Protein 1XOF (pdb70)

Secondary structure (DSSP, 8-state):
--------HHHHHHHH--/-B---B--HHHHHHHH--

Solvent-accessible surface area: 3712 Å² total

B-factor: mean 39.92, std 8.99, range [27.45, 76.0]

Foldseek 3Di:
DAPVHPPVVVVVVVVVVD/DDPVHDPVVVVVVVVVVD

Sequence (36 aa):
YRISYDFDEAEEKLLRRDAGYRISYDFDKFKKLLRKAG

Radius of gyration: 11.05 Å; Cα contacts (8 Å, |Δi|>4): 14; chains: 2; boundi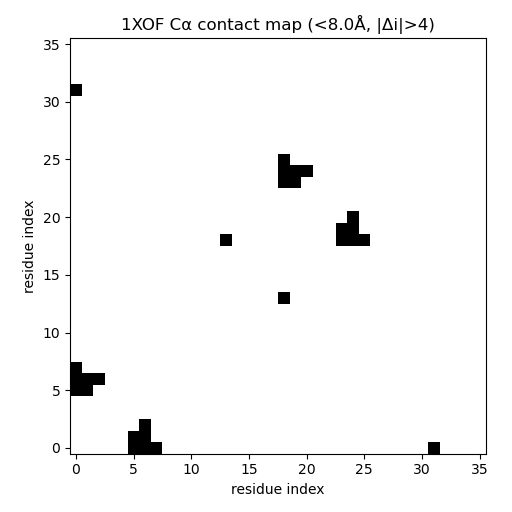ng box: 30×16×14 Å

Structure (mmCIF, N/CA/C/O backbone):
data_1XOF
#
_entry.id   1XOF
#
_cell.length_a   41.695
_cell.length_b   41.695
_cell.length_c   51.332
_cell.angle_alpha   90.00
_cell.angle_beta   90.00
_cell.angle_gamma   120.00
#
_symmetry.space_group_name_H-M   'P 31 2 1'
#
loop_
_entity.id
_entity.type
_entity.pdbx_description
1 polymer BBAhetT1
2 polymer BBAhetT1
3 water water
#
loop_
_atom_site.group_PDB
_atom_site.id
_atom_site.type_symbol
_atom_site.label_atom_id
_atom_site.label_alt_id
_atom_site.label_comp_id
_atom_site.label_asym_id
_atom_site.label_entity_id
_atom_site.label_seq_id
_atom_site.pdbx_PDB_ins_code
_atom_site.Cartn_x
_atom_site.Cartn_y
_atom_site.Cartn_z
_atom_site.occupancy
_atom_site.B_iso_or_equiv
_atom_site.auth_seq_id
_atom_site.auth_comp_id
_atom_site.auth_asym_id
_atom_site.auth_atom_id
_atom_site.pdbx_PDB_model_num
ATOM 4 N N . TYR A 1 2 ? -9.254 29.349 22.814 1.00 37.58 101 TYR A N 1
ATOM 5 C CA . TYR A 1 2 ? -9.883 30.417 22.035 1.00 36.90 101 TYR A CA 1
ATOM 6 C C . TYR A 1 2 ? -10.117 30.029 20.574 1.00 36.20 101 TYR A C 1
ATOM 7 O O . TYR A 1 2 ? -9.243 29.498 19.900 1.00 34.30 101 TYR A O 1
ATOM 16 N N . ARG A 1 3 ? -11.317 30.305 20.087 1.00 36.65 102 ARG A N 1
ATOM 17 C CA . ARG A 1 3 ? -11.662 29.964 18.715 1.00 39.00 102 ARG A CA 1
ATOM 18 C C . ARG A 1 3 ? -12.375 31.105 17.972 1.00 38.08 102 ARG A C 1
ATOM 19 O O . ARG A 1 3 ? -12.886 32.042 18.591 1.00 37.12 102 ARG A O 1
ATOM 27 N N . ILE A 1 4 ? -12.376 31.029 16.643 1.00 38.71 103 ILE A N 1
ATOM 28 C CA . ILE A 1 4 ? -13.086 31.990 15.799 1.00 40.24 103 I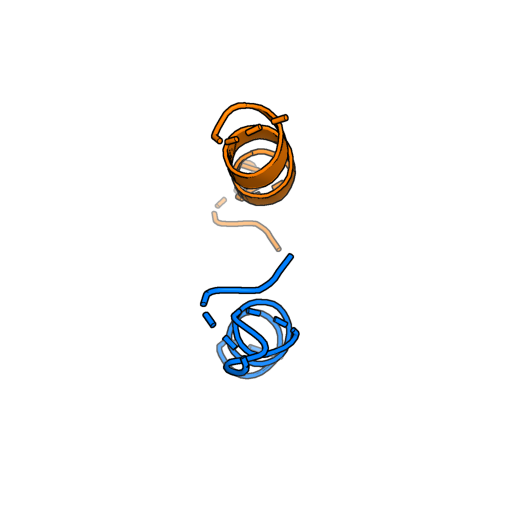LE A CA 1
ATOM 29 C C . ILE A 1 4 ? -14.148 31.076 15.186 1.00 40.82 103 ILE A C 1
ATOM 30 O O . ILE A 1 4 ? -13.870 30.295 14.271 1.00 39.62 103 ILE A O 1
ATOM 42 N N . SER A 1 6 ? -15.786 27.921 14.486 1.00 43.80 105 SER A N 1
ATOM 43 C CA . SER A 1 6 ? -15.300 26.572 14.750 1.00 43.28 105 SER A CA 1
ATOM 44 C C . SER A 1 6 ? -13.790 26.458 14.537 1.00 41.53 105 SER A C 1
ATOM 45 O O . SER A 1 6 ? -13.189 25.425 14.844 1.00 41.17 105 SER A O 1
ATOM 48 N N . TYR A 1 7 ? -13.170 27.515 14.016 1.00 40.24 106 TYR A N 1
ATOM 49 C CA . TYR A 1 7 ? -11.728 27.478 13.765 1.00 38.57 106 TYR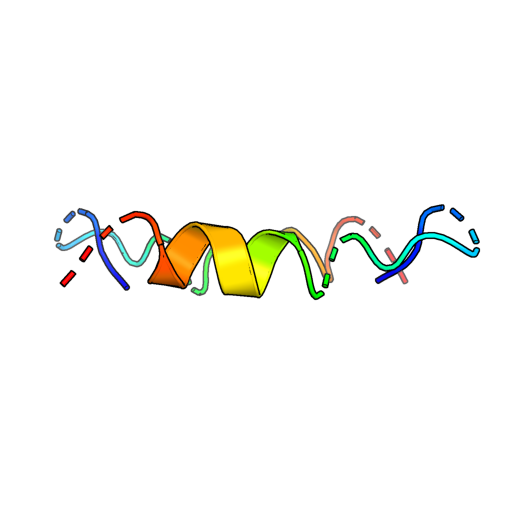 A CA 1
ATOM 50 C C . TYR A 1 7 ? -10.935 27.606 15.055 1.00 35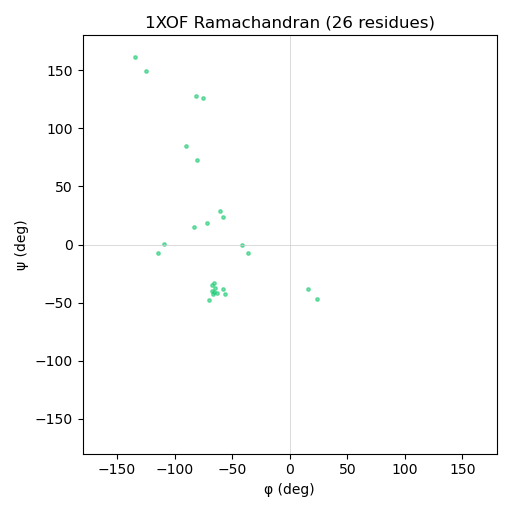.44 106 TYR A C 1
ATOM 51 O O . TYR A 1 7 ? -11.143 28.549 15.826 1.00 33.27 106 TYR A O 1
ATOM 60 N N . ASP A 1 8 ? -10.032 26.651 15.283 1.00 35.65 107 ASP A N 1
ATOM 61 C CA . ASP A 1 8 ? -9.204 26.631 16.491 1.00 36.76 107 ASP A CA 1
ATOM 62 C C . ASP A 1 8 ? -8.040 27.566 16.353 1.00 35.42 107 ASP A C 1
ATOM 63 O O . ASP A 1 8 ? -6.894 27.123 16.206 1.00 33.82 107 ASP A O 1
ATOM 68 N N . PHE A 1 9 ? -8.337 28.856 16.412 1.00 34.49 108 PHE A N 1
ATOM 69 C CA . PHE A 1 9 ? -7.317 29.870 16.274 1.00 33.21 108 PHE A CA 1
ATOM 70 C C . PHE A 1 9 ? -6.232 29.709 17.316 1.00 33.69 108 PHE A C 1
ATOM 71 O O . PHE A 1 9 ? -5.046 29.770 16.990 1.00 30.37 108 PHE A O 1
ATOM 84 N N . ASP A 1 11 ? -5.079 27.122 19.175 1.00 33.38 110 ASP A N 1
ATOM 85 C CA . ASP A 1 11 ? -4.167 26.033 18.962 1.00 34.81 110 ASP A CA 1
ATOM 86 C C . ASP A 1 11 ? -3.296 26.259 17.733 1.00 33.12 110 ASP A C 1
ATOM 87 O O . ASP A 1 11 ? -2.128 25.898 17.749 1.00 30.66 110 ASP A O 1
ATOM 92 N N . GLU A 1 12 ? -3.872 26.830 16.671 1.00 32.83 111 GLU A N 1
ATOM 93 C CA . GLU A 1 12 ? -3.114 27.085 15.446 1.00 31.46 111 GLU A CA 1
ATOM 94 C C . GLU A 1 12 ? -2.026 28.123 15.678 1.00 29.31 111 GLU A C 1
ATOM 95 O O . GLU A 1 12 ? -0.986 28.082 15.021 1.00 28.78 111 GLU A O 1
ATOM 101 N N . ALA A 1 13 ? -2.279 29.083 16.568 1.00 29.09 112 ALA A N 1
ATOM 102 C CA . ALA A 1 13 ? -1.279 30.094 16.884 1.00 29.81 112 ALA A CA 1
ATOM 103 C C . ALA A 1 13 ? -0.139 29.443 17.667 1.00 29.81 112 ALA A C 1
ATOM 104 O O . ALA A 1 13 ? 1.016 29.777 17.459 1.00 30.51 112 ALA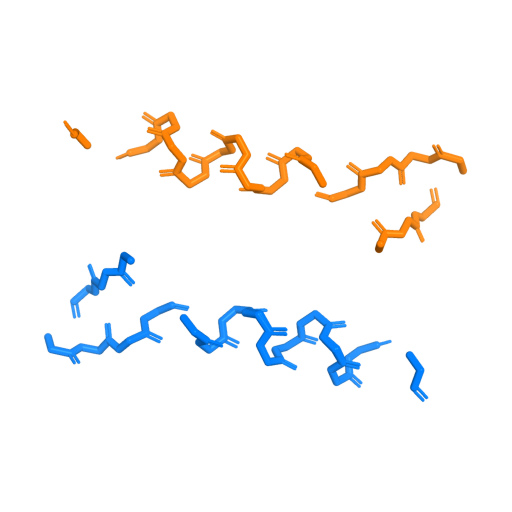 A O 1
ATOM 106 N N A GLU A 1 14 ? -0.450 28.529 18.590 0.50 30.35 113 GLU A N 1
ATOM 107 N N B GLU A 1 14 ? -0.489 28.519 18.560 0.50 30.29 113 GLU A N 1
ATOM 108 C CA A GLU A 1 14 ? 0.621 27.871 19.353 0.50 30.95 113 GLU A CA 1
ATOM 109 C CA B GLU A 1 14 ? 0.485 27.781 19.368 0.50 31.09 113 GLU A CA 1
ATOM 110 C C A GLU A 1 14 ? 1.452 27.024 18.409 0.50 31.40 113 GLU A C 1
ATOM 111 C C B GLU A 1 14 ? 1.401 27.003 18.451 0.50 31.36 113 GLU A C 1
ATOM 112 O O A GLU A 1 14 ? 2.676 26.971 18.530 0.50 31.49 113 GLU A O 1
ATOM 113 O O B GLU A 1 14 ? 2.617 26.977 18.634 0.50 31.54 113 GLU A O 1
ATOM 124 N N . LYS A 1 15 ? 0.789 26.359 17.466 1.00 31.46 114 LYS A N 1
ATOM 125 C CA . LYS A 1 15 ? 1.501 25.548 16.490 1.00 32.86 114 LYS A CA 1
ATOM 126 C C . LYS A 1 15 ? 2.465 26.422 15.661 1.00 31.62 114 LYS A C 1
ATOM 127 O O . LYS A 1 15 ? 3.619 26.033 15.349 1.00 30.34 114 LYS A O 1
ATOM 133 N N . LEU A 1 16 ? 2.005 27.618 15.311 1.00 30.51 115 LEU A N 1
ATOM 134 C CA . LEU A 1 16 ? 2.827 28.541 14.533 1.00 30.23 115 LEU A CA 1
ATOM 135 C C . LEU A 1 16 ? 4.024 28.995 15.366 1.00 30.44 115 LEU A C 1
ATOM 136 O O . LEU A 1 16 ? 5.140 29.065 14.857 1.00 30.05 115 LEU A O 1
ATOM 141 N N . LEU A 1 17 ? 3.801 29.295 16.643 1.00 30.71 116 LEU A N 1
ATOM 142 C CA . LEU A 1 17 ? 4.896 29.699 17.519 1.00 30.84 116 LEU A CA 1
ATOM 143 C C . LEU A 1 17 ? 5.964 28.614 17.591 1.00 32.37 116 LEU A C 1
ATOM 144 O O . LEU A 1 17 ? 7.158 28.917 17.543 1.00 32.19 116 LEU A O 1
ATOM 149 N N A ARG A 1 18 ? 5.569 27.346 17.727 0.50 33.66 117 ARG A N 1
ATOM 150 N N B ARG A 1 18 ? 5.532 27.363 17.698 0.50 33.54 117 ARG A N 1
ATOM 151 C CA A ARG A 1 18 ? 6.589 26.302 17.765 0.50 36.34 117 ARG A CA 1
ATOM 152 C CA B ARG A 1 18 ? 6.466 26.247 17.755 0.50 36.21 117 ARG A CA 1
ATOM 153 C C A ARG A 1 18 ? 7.201 26.087 16.371 0.50 36.79 117 ARG A C 1
ATOM 154 C C B ARG A 1 18 ? 7.163 26.073 16.397 0.50 36.68 117 ARG A C 1
ATOM 155 O O A ARG A 1 18 ? 8.414 25.919 16.246 0.50 36.64 117 ARG A O 1
ATOM 156 O O B ARG A 1 18 ? 8.385 25.938 16.322 0.50 3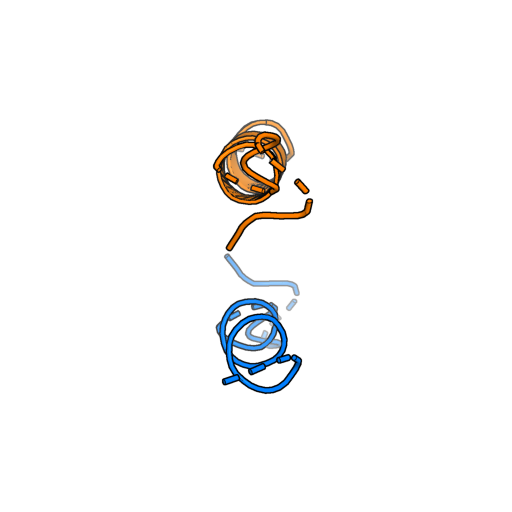6.59 117 ARG A O 1
ATOM 171 N N . ASP A 1 19 ? 6.383 26.112 15.321 1.00 37.27 118 ASP A N 1
ATOM 172 C CA . ASP A 1 19 ? 6.919 25.945 13.967 1.00 37.21 118 ASP A CA 1
ATOM 173 C C . ASP A 1 19 ? 7.942 27.004 13.558 1.00 38.07 118 ASP A C 1
ATOM 174 O O . ASP A 1 19 ? 8.852 26.715 12.785 1.00 38.01 118 ASP A O 1
ATOM 179 N N . ALA A 1 20 ? 7.786 28.223 14.070 1.00 34.23 119 ALA A N 1
ATOM 180 C CA . ALA A 1 20 ? 8.690 29.326 13.764 1.00 37.16 119 ALA A CA 1
ATOM 181 C C . ALA A 1 20 ? 9.947 29.307 14.623 1.00 38.10 119 ALA A C 1
ATOM 182 O O . ALA A 1 20 ? 10.945 29.951 14.307 1.00 36.73 119 ALA A O 1
ATOM 198 N N . GLY A 1 22 ? 12.193 26.487 17.371 1.00 49.01 121 GLY A N 1
ATOM 199 C CA . GLY A 1 22 ? 13.007 25.300 17.171 1.00 52.79 121 GLY A CA 1
ATOM 200 C C . GLY A 1 22 ? 12.686 24.613 15.851 1.00 54.12 121 GLY A C 1
ATOM 201 O O . GLY A 1 22 ? 13.585 24.122 15.156 1.00 56.52 121 GLY A O 1
ATOM 206 N N . TYR B 2 2 ? 9.240 31.636 24.047 1.00 45.96 201 TYR B N 1
ATOM 207 C CA . TYR B 2 2 ? 9.268 32.272 22.737 1.00 41.46 201 TYR B CA 1
ATOM 208 C C . TYR B 2 2 ? 9.711 33.726 22.890 1.00 41.20 201 TYR B C 1
ATOM 209 O O . TYR B 2 2 ? 8.899 34.613 23.173 1.00 39.43 201 TYR B O 1
ATOM 218 N N . ARG B 2 3 ? 10.997 33.973 22.674 1.00 40.49 202 ARG B N 1
ATOM 219 C CA . ARG B 2 3 ? 11.538 35.306 22.827 1.00 40.88 202 ARG B CA 1
ATOM 220 C C . ARG B 2 3 ? 12.277 35.849 21.618 1.00 41.94 202 ARG B C 1
ATOM 221 O O . ARG B 2 3 ? 12.867 35.097 20.847 1.00 40.98 202 ARG B O 1
ATOM 229 N N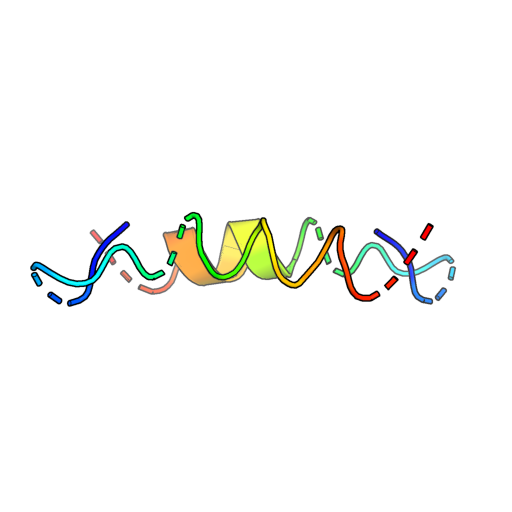 . ILE B 2 4 ? 12.212 37.166 21.458 1.00 40.61 203 ILE B N 1
ATOM 230 C CA . ILE B 2 4 ? 12.929 37.880 20.405 1.00 42.04 203 ILE B CA 1
ATOM 231 C C . ILE B 2 4 ? 13.965 38.566 21.304 1.00 43.42 203 ILE B C 1
ATOM 232 O O . ILE B 2 4 ? 13.657 39.555 21.984 1.00 41.37 203 ILE B O 1
ATOM 244 N N . SER B 2 6 ? 15.634 39.410 24.503 1.00 40.75 205 SER B N 1
ATOM 245 C CA . SER B 2 6 ? 15.170 39.171 25.857 1.00 37.90 205 SER B CA 1
ATOM 246 C C . SER B 2 6 ? 13.676 39.448 26.033 1.00 37.69 205 SER B C 1
ATOM 247 O O . SER B 2 6 ? 13.145 39.273 27.128 1.00 37.09 205 SER B O 1
ATOM 250 N N . TYR B 2 7 ? 13.002 39.862 24.959 1.00 36.09 206 TYR B N 1
ATOM 251 C CA . TYR B 2 7 ? 11.562 40.175 24.997 1.00 36.29 206 TYR B CA 1
ATOM 252 C C . TYR B 2 7 ? 10.737 38.900 24.893 1.00 36.51 206 TYR B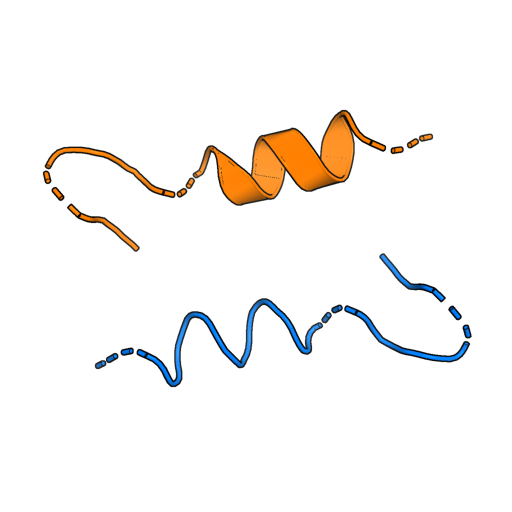 C 1
ATOM 253 O O . TYR B 2 7 ? 10.943 38.100 23.981 1.00 36.66 206 TYR B O 1
ATOM 262 N N . ASP B 2 8 ? 9.807 38.715 25.825 1.00 36.44 207 ASP B N 1
ATOM 263 C CA . ASP B 2 8 ? 8.959 37.524 25.861 1.00 35.06 207 ASP B CA 1
ATOM 264 C C . ASP B 2 8 ? 7.694 37.723 25.056 1.00 34.76 207 ASP B C 1
ATOM 265 O O . ASP B 2 8 ? 6.651 38.102 25.592 1.00 33.76 207 ASP B O 1
ATOM 270 N N . PHE B 2 9 ? 7.797 37.472 23.759 1.00 33.41 208 PHE B N 1
ATOM 271 C CA . PHE B 2 9 ? 6.677 37.604 22.842 1.00 32.22 208 PHE B CA 1
ATOM 272 C C . PHE B 2 9 ? 5.562 36.654 23.249 1.00 33.73 208 PHE B C 1
ATOM 273 O O . PHE B 2 9 ? 4.381 37.018 23.229 1.00 34.12 208 PHE B O 1
ATOM 286 N N . ASP B 2 11 ? 4.656 35.435 26.123 1.00 30.86 210 ASP B N 1
ATOM 287 C CA . ASP B 2 11 ? 3.892 35.955 27.258 1.00 33.71 210 ASP B CA 1
ATOM 288 C C . ASP B 2 11 ? 2.951 37.094 26.847 1.00 31.42 210 ASP B C 1
ATOM 289 O O . ASP B 2 11 ? 1.779 37.116 27.230 1.00 28.82 210 ASP B O 1
ATOM 294 N N . LYS B 2 12 ? 3.461 38.046 26.072 1.00 30.48 211 LYS B N 1
ATOM 295 C CA . LYS B 2 12 ? 2.611 39.155 25.673 1.00 29.86 211 LYS B CA 1
ATOM 296 C C . LYS B 2 12 ? 1.503 38.699 24.737 1.00 27.45 211 LYS B C 1
ATOM 297 O O . LYS B 2 12 ? 0.397 39.217 24.789 1.00 28.06 211 LYS B O 1
ATOM 303 N N . PHE B 2 13 ? 1.787 37.720 23.877 1.00 27.95 212 PHE B N 1
ATOM 304 C CA . PHE B 2 13 ? 0.759 37.257 22.960 1.00 29.56 212 PHE B CA 1
ATOM 305 C C . PHE B 2 13 ? -0.346 36.568 23.757 1.00 29.69 212 PHE B C 1
ATOM 306 O O . PHE B 2 13 ? -1.518 36.711 23.462 1.00 30.94 212 PHE B O 1
ATOM 314 N N . LYS B 2 14 ? 0.029 35.796 24.765 1.00 31.34 213 LYS B N 1
ATOM 315 C CA . LYS B 2 14 ? -0.970 35.115 25.575 1.00 31.69 213 LYS B CA 1
ATOM 316 C C . LYS B 2 14 ? -1.826 36.170 26.291 1.00 31.17 213 LYS B C 1
ATOM 317 O O . LYS B 2 14 ? -3.047 36.041 26.364 1.00 34.10 213 LYS B O 1
ATOM 323 N N . LYS B 2 15 ? -1.199 37.225 26.800 1.00 31.39 214 LYS B N 1
ATOM 324 C CA . LYS B 2 15 ? -1.965 38.272 27.478 1.00 31.80 214 LYS B CA 1
ATOM 325 C C . LYS B 2 15 ? -2.896 38.967 26.507 1.00 30.92 214 LYS B C 1
ATOM 326 O O . LYS B 2 15 ? -4.014 39.345 26.870 1.00 28.92 214 LYS B O 1
ATOM 332 N N . LEU B 2 16 ? -2.439 39.159 25.269 1.00 27.80 215 LEU B N 1
ATOM 333 C CA . LEU B 2 16 ? -3.287 39.814 24.280 1.00 30.18 215 LEU B CA 1
ATOM 334 C C . LEU B 2 16 ? -4.509 38.969 23.956 1.00 28.51 215 LEU B C 1
ATOM 335 O O . LEU B 2 16 ? -5.603 39.509 23.822 1.00 28.82 215 LEU B O 1
ATOM 340 N N . LEU B 2 17 ? -4.343 37.649 23.823 1.00 29.24 216 LEU B N 1
ATOM 341 C CA . LEU B 2 17 ? -5.505 36.784 23.572 1.00 30.57 216 LEU B CA 1
ATOM 342 C C . LEU B 2 17 ? -6.540 36.941 24.690 1.00 31.96 216 LEU B C 1
ATOM 343 O O . LEU B 2 17 ? -7.740 36.918 24.438 1.00 32.82 216 LEU B O 1
ATOM 348 N N . ARG B 2 18 ? -6.067 37.081 25.925 1.00 35.19 217 ARG B N 1
ATOM 349 C CA . ARG B 2 18 ? -6.945 37.249 27.092 1.00 38.63 217 ARG B CA 1
ATOM 350 C C . ARG B 2 18 ? -7.611 38.616 27.047 1.00 38.66 217 ARG B C 1
ATOM 351 O O . ARG B 2 18 ? -8.827 38.747 27.233 1.00 37.52 217 ARG B O 1
ATOM 359 N N . LYS B 2 19 ? -6.810 39.643 26.802 1.00 38.42 218 LYS B N 1
ATOM 360 C CA . LYS B 2 19 ? -7.360 40.988 26.722 1.00 39.79 218 LYS B CA 1
ATOM 361 C C . LYS B 2 19 ? -8.469 41.070 25.664 1.00 39.58 218 LYS B C 1
ATOM 362 O O . LYS B 2 19 ? -9.524 41.661 25.897 1.00 40.87 218 LYS B O 1
ATOM 368 N N . ALA B 2 20 ? -8.241 40.440 24.516 1.00 37.89 219 ALA B N 1
ATOM 369 C CA . ALA B 2 20 ? -9.191 40.454 23.421 1.00 38.59 219 ALA B CA 1
ATOM 370 C C . ALA B 2 20 ? -10.447 39.625 23.652 1.00 40.01 219 ALA B C 1
ATOM 371 O O . ALA B 2 20 ? -11.404 39.727 22.895 1.00 41.03 219 ALA B O 1
ATOM 387 N N . GLY B 2 22 ? -13.399 37.422 26.443 1.00 46.74 221 GLY B N 1
ATOM 388 C CA . GLY B 2 22 ? -14.273 37.585 27.587 1.00 50.73 221 GLY B CA 1
ATOM 389 C C . GLY B 2 22 ? -14.145 36.403 28.541 1.00 51.56 221 GLY B C 1
ATOM 390 O O . GLY B 2 22 ? -14.721 36.410 29.641 1.00 54.32 221 GLY B O 1
#